Protein AF-A0A9K3GNW5-F1 (afdb_monomer)

Organism: NCBI:txid797122

Foldseek 3Di:
DCVVCVVVLQFPDWDDDPPDIDTDHPDPVSVVVVLVVCLQFFQWDKDKDKDWPDADPVVRDTDIDMDMDTGGDPDDAQDWFFFDPVLCVVFVAHRTWHFHDGTSWTWTAHPPVRDITTHHSVSSCVRPVVD

pLDDT: mean 88.7, std 9.18, range [41.84, 96.44]

Nearest PDB structures (foldseek):
  6lqm-assembly1_3  TM=9.356E-01  e=4.380E-11  Homo sapiens
  6lsr-assembly1_3  TM=9.428E-01  e=2.719E-10  Homo sapiens
  6rzz-assembly1_w  TM=9.338E-01  e=2.148E-10  Saccharomyces cerevisiae
  5h4p-assembly1_w  TM=8.874E-01  e=2.279E-10  Saccharomyces cerevisiae S288C
  5t62-assembly1_V  TM=9.188E-01  e=3.441E-10  Saccharomyces cerevisiae S288C

Structure (mmCIF, N/CA/C/O backbone):
data_AF-A0A9K3GNW5-F1
#
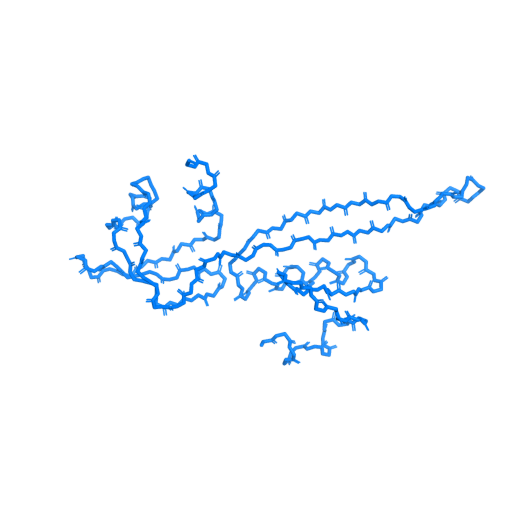_entry.id   AF-A0A9K3GNW5-F1
#
loop_
_atom_site.group_PDB
_atom_sit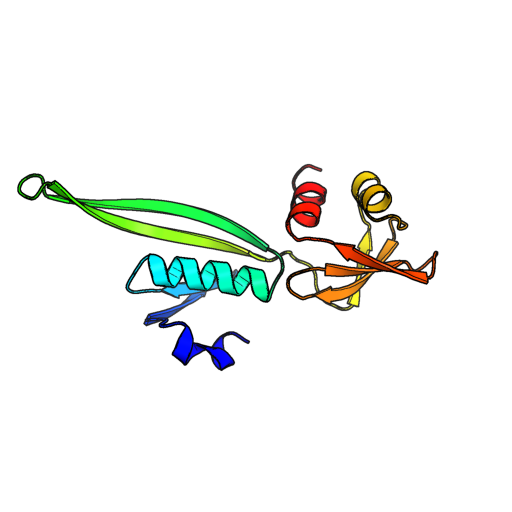e.id
_atom_site.type_symbol
_atom_site.label_atom_id
_atom_site.label_alt_id
_atom_site.label_comp_id
_atom_site.label_asym_id
_atom_site.label_entity_id
_atom_site.label_seq_id
_atom_site.pdbx_PDB_ins_code
_atom_site.Cartn_x
_atom_site.Cartn_y
_atom_site.Cartn_z
_atom_site.occupancy
_atom_site.B_iso_or_equiv
_atom_site.auth_seq_id
_atom_site.auth_comp_id
_atom_site.auth_asym_id
_atom_site.auth_atom_id
_atom_site.pdbx_PDB_model_num
ATOM 1 N N . ILE A 1 1 ? -9.920 -10.227 -0.599 1.00 70.44 1 ILE A N 1
ATOM 2 C CA . ILE A 1 1 ? -8.895 -10.698 0.377 1.00 70.44 1 ILE A CA 1
ATOM 3 C C . ILE A 1 1 ? -9.384 -10.534 1.815 1.00 70.44 1 ILE A C 1
ATOM 5 O O . ILE A 1 1 ? -9.339 -11.502 2.562 1.00 70.44 1 ILE A O 1
ATOM 9 N N . ILE A 1 2 ? -9.902 -9.357 2.177 1.00 75.88 2 ILE A N 1
ATOM 10 C CA . ILE A 1 2 ? -10.377 -9.044 3.535 1.00 75.88 2 ILE A CA 1
ATOM 11 C C . ILE A 1 2 ? -11.559 -9.935 3.956 1.00 75.88 2 ILE A C 1
ATOM 13 O O . ILE A 1 2 ? -11.455 -10.623 4.965 1.00 75.88 2 ILE A O 1
ATOM 17 N N . LEU A 1 3 ? -12.608 -10.047 3.131 1.00 68.00 3 LEU A N 1
ATOM 18 C CA . LEU A 1 3 ? -13.769 -10.917 3.405 1.00 68.00 3 LEU A CA 1
ATOM 19 C C . LEU A 1 3 ? -13.383 -12.397 3.593 1.00 68.00 3 LEU A C 1
ATOM 21 O O . LEU A 1 3 ? -13.875 -13.073 4.489 1.00 68.00 3 LEU A O 1
ATOM 25 N N . LYS A 1 4 ? -12.399 -12.886 2.821 1.00 69.31 4 LYS A N 1
ATOM 26 C CA . LYS A 1 4 ? -11.869 -14.257 2.958 1.00 69.31 4 LYS A CA 1
ATOM 27 C C . LYS A 1 4 ? -11.175 -14.506 4.305 1.00 69.31 4 LYS A C 1
ATOM 29 O O . LYS A 1 4 ? -11.047 -15.656 4.706 1.00 69.31 4 LYS A O 1
ATOM 34 N N . LYS A 1 5 ? -10.705 -13.457 4.990 1.00 68.19 5 LYS A N 1
ATOM 35 C CA . LYS A 1 5 ? -10.048 -13.539 6.306 1.00 68.19 5 LYS A CA 1
ATOM 36 C C . LYS A 1 5 ? -10.885 -12.939 7.441 1.00 68.19 5 LYS A C 1
ATOM 38 O O . LYS A 1 5 ? -10.420 -12.914 8.577 1.00 68.19 5 LYS A O 1
ATOM 43 N N . GLN A 1 6 ? -12.112 -12.497 7.170 1.00 61.91 6 GLN A N 1
ATOM 44 C CA . GLN A 1 6 ? -12.929 -11.671 8.065 1.00 61.91 6 GLN A CA 1
ATOM 45 C C . GLN A 1 6 ? -13.113 -12.266 9.469 1.00 61.91 6 GLN A C 1
ATOM 47 O O . GLN A 1 6 ? -12.946 -11.549 10.453 1.00 61.91 6 GLN A O 1
ATOM 52 N N . ALA A 1 7 ? -13.334 -13.582 9.580 1.00 58.28 7 ALA A N 1
ATOM 53 C CA . ALA A 1 7 ? -13.480 -14.269 10.869 1.00 58.28 7 ALA A CA 1
ATOM 54 C C . ALA A 1 7 ? -12.243 -14.130 11.781 1.00 58.28 7 ALA A C 1
ATOM 56 O O . ALA A 1 7 ? -12.367 -14.046 13.001 1.00 58.28 7 ALA A O 1
ATOM 57 N N . SER A 1 8 ? -11.042 -14.048 11.200 1.00 65.81 8 SER A N 1
ATOM 58 C CA . SER A 1 8 ? -9.795 -13.872 11.958 1.00 65.81 8 SER A CA 1
ATOM 59 C C . SER A 1 8 ? -9.532 -12.422 12.381 1.00 65.81 8 SER A C 1
ATOM 61 O O . SER A 1 8 ? -8.742 -12.186 13.294 1.00 65.81 8 SER A O 1
ATOM 63 N N . LEU A 1 9 ? -10.201 -11.454 11.746 1.00 70.25 9 LEU A N 1
ATOM 64 C CA . LEU A 1 9 ? -9.907 -10.027 11.891 1.00 70.25 9 LEU A CA 1
ATOM 65 C C . LEU A 1 9 ? -10.752 -9.338 12.975 1.00 70.25 9 LEU A C 1
ATOM 67 O O . LEU A 1 9 ? -10.420 -8.223 13.356 1.00 70.25 9 LEU A O 1
ATOM 71 N N . ARG A 1 10 ? -11.785 -10.004 13.523 1.00 81.50 10 ARG A N 1
ATOM 72 C CA . ARG A 1 10 ? -12.629 -9.504 14.638 1.00 81.50 10 ARG A CA 1
ATOM 73 C C . ARG A 1 10 ? -13.196 -8.090 14.409 1.00 81.50 10 ARG A C 1
ATOM 75 O O . ARG A 1 10 ? -13.287 -7.290 15.337 1.00 81.50 10 ARG A O 1
ATOM 82 N N . VAL A 1 11 ? -13.570 -7.797 13.167 1.00 86.56 11 VAL A N 1
ATOM 83 C CA . VAL A 1 11 ? -14.227 -6.542 12.778 1.00 86.56 11 VAL A CA 1
ATOM 84 C C . VAL A 1 11 ? -15.644 -6.520 13.358 1.00 86.56 11 VAL A C 1
ATOM 86 O O . VAL A 1 11 ? -16.382 -7.487 13.181 1.00 86.56 11 VAL A O 1
ATOM 89 N N . GLN A 1 12 ? -16.019 -5.439 14.044 1.00 89.19 12 GLN A N 1
ATOM 90 C CA . GLN A 1 12 ? -17.361 -5.262 14.616 1.00 89.19 12 GLN A CA 1
ATOM 91 C C . GLN A 1 12 ? -18.347 -4.667 13.615 1.00 89.19 12 GLN A C 1
ATOM 93 O O . GLN A 1 12 ? -19.485 -5.118 13.530 1.00 89.19 12 GLN A O 1
ATOM 98 N N . ALA A 1 13 ? -17.903 -3.657 12.873 1.00 89.00 13 ALA A N 1
ATOM 99 C CA . ALA A 1 13 ? -18.699 -2.974 11.868 1.00 89.00 13 ALA A CA 1
ATOM 100 C C . ALA A 1 13 ? -17.81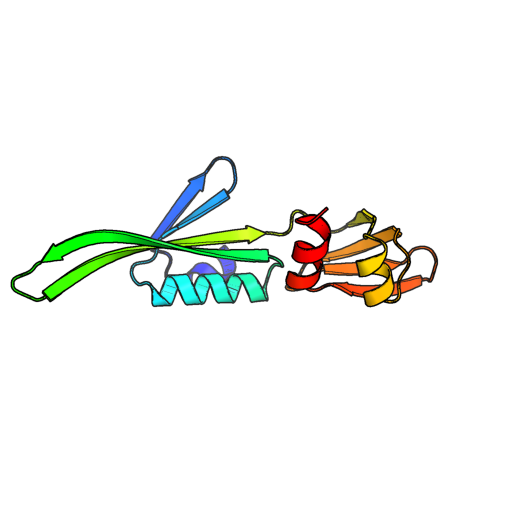1 -2.545 10.698 1.00 89.00 13 ALA A C 1
ATOM 102 O O . ALA A 1 13 ? -16.606 -2.324 10.866 1.00 89.00 13 ALA A O 1
ATOM 103 N N . VAL A 1 14 ? -18.430 -2.452 9.525 1.00 90.75 14 VAL A N 1
ATOM 104 C CA . VAL A 1 14 ? -17.834 -1.941 8.293 1.00 90.75 14 VAL A CA 1
ATOM 105 C C . VAL A 1 14 ? -18.764 -0.859 7.772 1.00 90.75 14 VAL A C 1
ATOM 107 O O . VAL A 1 14 ? -19.961 -1.109 7.643 1.00 90.75 14 VAL A O 1
ATOM 110 N N . GLU A 1 15 ? -18.220 0.317 7.494 1.00 93.00 15 GLU A N 1
ATOM 111 C CA . GLU A 1 15 ? -18.950 1.429 6.886 1.00 93.00 15 GLU A CA 1
ATOM 112 C C . GLU A 1 15 ? -18.237 1.839 5.600 1.00 93.00 15 GLU A C 1
ATOM 114 O O . GLU A 1 15 ? -17.014 1.990 5.584 1.00 93.00 15 GLU A O 1
ATOM 119 N N . GLU A 1 16 ? -18.995 1.979 4.518 1.00 91.44 16 GLU A N 1
ATOM 120 C CA . GLU A 1 16 ? -18.490 2.515 3.256 1.00 91.44 16 GLU A CA 1
ATOM 121 C C . GLU A 1 16 ? -18.522 4.043 3.306 1.00 91.44 16 GLU A C 1
ATOM 123 O O . GLU A 1 16 ? -19.489 4.641 3.774 1.00 91.44 16 GLU A O 1
ATOM 128 N N . GLU A 1 17 ? -17.454 4.663 2.821 1.00 91.81 17 GLU A N 1
ATOM 129 C CA . GLU A 1 17 ? -17.305 6.108 2.677 1.00 91.81 17 GLU A CA 1
ATOM 130 C C . GLU A 1 17 ? -16.995 6.430 1.214 1.00 91.81 17 GLU A C 1
ATOM 132 O O . GLU A 1 17 ? -16.547 5.567 0.458 1.00 91.81 17 GLU A O 1
ATOM 137 N N . ASN A 1 18 ? -17.191 7.685 0.806 1.00 87.19 18 ASN A N 1
ATOM 138 C CA . ASN A 1 18 ? -17.031 8.086 -0.600 1.00 87.19 18 ASN A CA 1
ATOM 139 C C . ASN A 1 18 ? -15.648 7.752 -1.196 1.00 87.19 18 ASN A C 1
ATOM 141 O O . ASN A 1 18 ? -15.555 7.518 -2.396 1.00 87.19 18 ASN A O 1
ATOM 145 N N . ASP A 1 19 ? -14.597 7.728 -0.372 1.00 86.25 19 ASP A N 1
ATOM 146 C CA . ASP A 1 19 ? -13.213 7.467 -0.796 1.00 86.25 19 ASP A CA 1
ATOM 147 C C . ASP A 1 19 ? -12.545 6.357 0.036 1.00 86.25 19 ASP A C 1
ATOM 149 O O . ASP A 1 19 ? -11.343 6.363 0.298 1.00 86.25 19 ASP A O 1
ATOM 153 N N . GLY A 1 20 ? -13.333 5.399 0.533 1.00 88.69 20 GLY A N 1
ATOM 154 C CA . GLY A 1 20 ? -12.759 4.304 1.303 1.00 88.69 20 GLY A CA 1
ATOM 155 C C . GLY A 1 20 ? -13.748 3.485 2.112 1.00 88.69 20 GLY A C 1
ATOM 156 O O . GLY A 1 20 ? -14.949 3.456 1.867 1.00 88.69 20 GLY A O 1
ATOM 157 N N . ILE A 1 21 ? -13.198 2.753 3.079 1.00 92.25 21 ILE A N 1
ATOM 158 C CA . ILE A 1 21 ? -13.952 1.843 3.937 1.00 92.25 21 ILE A CA 1
ATOM 159 C C . ILE A 1 21 ? -13.419 1.964 5.362 1.00 92.25 21 ILE A C 1
ATOM 161 O O . ILE A 1 21 ? -12.224 1.783 5.608 1.00 92.25 21 ILE A O 1
ATOM 165 N N . ASN A 1 22 ? -14.320 2.201 6.309 1.00 92.62 22 ASN A N 1
ATOM 166 C CA . ASN A 1 22 ? -14.021 2.236 7.731 1.00 92.62 22 ASN A CA 1
ATOM 167 C C . ASN A 1 22 ? -14.266 0.865 8.368 1.00 92.62 22 ASN A C 1
ATOM 169 O O . ASN A 1 22 ? -15.327 0.263 8.212 1.00 92.62 22 ASN A O 1
ATOM 173 N N . PHE A 1 23 ? -13.281 0.386 9.131 1.00 93.12 23 PHE A N 1
ATOM 174 C CA . PHE A 1 23 ? -13.372 -0.846 9.916 1.00 93.12 23 PHE A CA 1
ATOM 175 C C . PHE A 1 23 ? -13.330 -0.518 11.407 1.00 93.12 23 PHE A C 1
ATOM 177 O O . PHE A 1 23 ? -12.373 0.091 11.891 1.00 93.12 23 PHE A O 1
ATOM 184 N N . TYR A 1 24 ? -14.338 -0.971 12.148 1.00 92.94 24 TYR A N 1
ATOM 185 C CA . TYR A 1 24 ? -14.444 -0.733 13.585 1.00 92.94 24 TYR A CA 1
ATOM 186 C C . TYR A 1 24 ? -14.046 -1.965 14.395 1.00 92.94 24 TYR A C 1
ATOM 188 O O . TYR A 1 24 ? -14.409 -3.097 14.066 1.00 92.94 24 TYR A O 1
ATOM 196 N N . PHE A 1 25 ? -13.318 -1.732 15.488 1.00 92.81 25 PHE A N 1
ATOM 197 C CA . PHE A 1 25 ? -12.780 -2.771 16.363 1.00 92.81 25 PHE A CA 1
ATOM 198 C C . PHE A 1 25 ? -13.061 -2.445 17.829 1.00 92.81 25 PHE A C 1
ATOM 200 O O . PHE A 1 25 ? -12.986 -1.287 18.237 1.00 92.81 25 PHE A O 1
ATOM 207 N N . ALA A 1 26 ? -13.287 -3.486 18.636 1.00 90.50 26 ALA A N 1
ATOM 208 C CA . ALA A 1 26 ? -13.546 -3.344 20.071 1.00 90.50 26 ALA A CA 1
ATOM 209 C C . ALA A 1 26 ? -12.308 -2.880 20.852 1.00 90.50 26 ALA A C 1
ATOM 211 O O . ALA A 1 26 ? -12.413 -2.235 21.891 1.00 90.50 26 ALA A O 1
ATOM 212 N N . ALA A 1 27 ? -11.125 -3.278 20.378 1.00 89.19 27 ALA A N 1
ATOM 213 C CA . ALA A 1 27 ? -9.866 -3.081 21.074 1.00 89.19 27 ALA A CA 1
ATOM 214 C C . ALA A 1 27 ? -8.782 -2.557 20.129 1.00 89.19 27 ALA A C 1
ATOM 216 O O . ALA A 1 27 ? -8.650 -2.995 18.984 1.00 89.19 27 ALA A O 1
ATOM 217 N N . HIS A 1 28 ? -7.947 -1.660 20.653 1.00 89.25 28 HIS A N 1
ATOM 218 C CA . HIS A 1 28 ? -6.843 -1.034 19.919 1.00 89.25 28 HIS A CA 1
ATOM 219 C C . HIS A 1 28 ? -5.869 -2.054 19.307 1.00 89.25 28 HIS A C 1
ATOM 221 O O . HIS A 1 28 ? -5.454 -1.910 18.158 1.00 89.25 28 HIS A O 1
ATOM 227 N N . ASN A 1 29 ? -5.555 -3.125 20.037 1.00 91.00 29 ASN A N 1
ATOM 228 C CA . ASN A 1 29 ? -4.649 -4.171 19.567 1.00 91.00 29 ASN A CA 1
ATOM 229 C C . ASN A 1 29 ? -5.176 -4.920 18.327 1.00 91.00 29 ASN A C 1
ATOM 231 O O . ASN A 1 29 ? -4.378 -5.422 17.537 1.00 91.00 29 ASN A O 1
ATOM 235 N N . GLN A 1 30 ? -6.497 -5.005 18.141 1.00 91.88 30 GLN A N 1
ATOM 236 C CA . GLN A 1 30 ? -7.115 -5.621 16.966 1.00 91.88 30 GLN A CA 1
ATOM 237 C C . GLN A 1 30 ? -6.955 -4.714 15.749 1.00 91.88 30 GLN A C 1
ATOM 239 O O . GLN A 1 30 ? -6.479 -5.179 14.716 1.00 91.88 30 GLN A O 1
ATOM 244 N N . ALA A 1 31 ? -7.240 -3.419 15.908 1.00 91.94 31 ALA A N 1
ATOM 245 C CA . ALA A 1 31 ? -7.024 -2.425 14.862 1.00 91.94 31 ALA A CA 1
ATOM 246 C C . ALA A 1 31 ? -5.548 -2.383 14.427 1.00 91.94 31 ALA A C 1
ATOM 248 O O . ALA A 1 31 ? -5.252 -2.454 13.240 1.00 91.94 31 ALA A O 1
ATOM 249 N N . GLN A 1 32 ? -4.603 -2.396 15.374 1.00 92.31 32 GLN A N 1
ATOM 250 C CA . GLN A 1 32 ? -3.173 -2.419 15.051 1.00 92.31 32 GLN A CA 1
ATOM 251 C C . GLN A 1 32 ? -2.757 -3.687 14.283 1.00 92.31 32 GLN A C 1
ATOM 253 O O . GLN A 1 32 ? -1.975 -3.610 13.334 1.00 92.31 32 GLN A O 1
ATOM 258 N N . LYS A 1 33 ? -3.283 -4.860 14.661 1.00 91.88 33 LYS A N 1
ATOM 259 C CA . LYS A 1 33 ? -3.049 -6.112 13.920 1.00 91.88 33 LYS A CA 1
ATOM 260 C C . LYS A 1 33 ? -3.637 -6.057 12.514 1.00 91.88 33 LYS A C 1
ATOM 262 O O . LYS A 1 33 ? -3.007 -6.559 11.587 1.00 91.88 33 LYS A O 1
ATOM 267 N N . PHE A 1 34 ? -4.808 -5.445 12.349 1.00 92.44 34 PHE A N 1
ATOM 268 C CA . PHE A 1 34 ? -5.423 -5.241 11.042 1.00 92.44 34 PHE A CA 1
ATOM 269 C C . PHE A 1 34 ? -4.563 -4.332 10.156 1.00 92.44 34 PHE A C 1
ATOM 271 O O . PHE A 1 34 ? -4.233 -4.719 9.039 1.00 92.44 34 PHE A O 1
ATOM 278 N N . THR A 1 35 ? -4.090 -3.197 10.675 1.00 93.56 35 THR A N 1
ATOM 279 C CA . THR A 1 35 ? -3.158 -2.308 9.963 1.00 93.56 35 THR A CA 1
ATOM 280 C C . THR A 1 35 ? -1.871 -3.035 9.567 1.00 93.56 35 THR A C 1
ATOM 282 O O . THR A 1 35 ? -1.401 -2.903 8.439 1.00 93.56 35 THR A O 1
ATOM 285 N N . HIS A 1 36 ? -1.308 -3.856 10.460 1.00 91.88 36 HIS A N 1
ATOM 286 C CA . HIS A 1 36 ? -0.140 -4.673 10.130 1.00 91.88 36 HIS A CA 1
ATOM 287 C C . HIS A 1 36 ? -0.447 -5.694 9.028 1.00 91.88 36 HIS A C 1
ATOM 289 O O . HIS A 1 36 ? 0.347 -5.861 8.108 1.00 91.88 36 HIS A O 1
ATOM 295 N N . PHE A 1 37 ? -1.614 -6.339 9.077 1.00 91.38 37 PHE A N 1
ATOM 296 C CA . PHE A 1 37 ? -2.064 -7.235 8.019 1.00 91.38 37 PHE A CA 1
ATOM 297 C C . PHE A 1 37 ? -2.176 -6.517 6.667 1.00 91.38 37 PHE A C 1
ATOM 299 O O . PHE A 1 37 ? -1.721 -7.082 5.672 1.00 91.38 37 PHE A O 1
ATOM 306 N N . LEU A 1 38 ? -2.694 -5.285 6.615 1.00 91.94 38 LEU A N 1
ATOM 307 C CA . LEU A 1 38 ? -2.761 -4.502 5.374 1.00 91.94 38 LEU A CA 1
ATOM 308 C C . LEU A 1 38 ? -1.377 -4.326 4.734 1.00 91.94 38 LEU A C 1
ATOM 310 O O . LEU A 1 38 ? -1.221 -4.642 3.557 1.00 91.94 38 LEU A O 1
ATOM 314 N N . HIS A 1 39 ? -0.349 -3.995 5.522 1.00 91.38 39 HIS A N 1
ATOM 315 C CA . HIS A 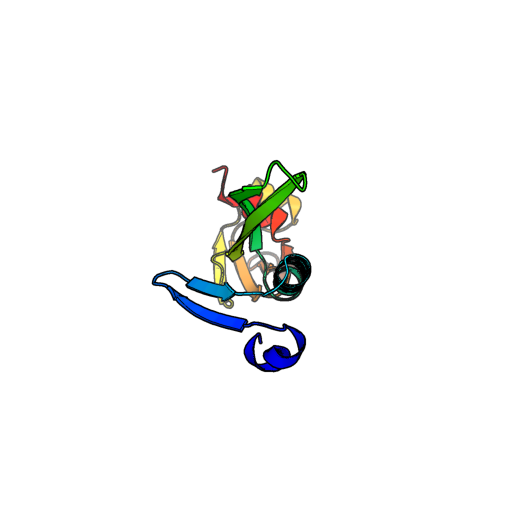1 39 ? 1.044 -3.919 5.042 1.00 91.38 39 HIS A CA 1
ATOM 316 C C . HIS A 1 39 ? 1.586 -5.231 4.454 1.00 91.38 39 HIS A C 1
ATOM 318 O O . HIS A 1 39 ? 2.538 -5.212 3.676 1.00 91.38 39 HIS A O 1
ATOM 324 N N . THR A 1 40 ? 1.008 -6.385 4.803 1.00 90.44 40 THR A N 1
ATOM 325 C CA . THR A 1 40 ? 1.413 -7.679 4.223 1.00 90.44 40 THR A CA 1
ATOM 326 C C . THR A 1 40 ? 0.750 -7.984 2.882 1.00 90.44 40 THR A C 1
ATOM 328 O O . THR A 1 40 ? 1.216 -8.871 2.166 1.00 90.44 40 THR A O 1
ATOM 331 N N . VAL A 1 41 ? -0.334 -7.284 2.531 1.00 90.69 41 VAL A N 1
ATOM 332 C CA . VAL A 1 41 ? -1.146 -7.598 1.344 1.00 90.69 41 VAL A CA 1
ATOM 333 C C . VAL A 1 41 ? -1.159 -6.490 0.300 1.00 90.69 41 VAL A C 1
ATOM 335 O O . VAL A 1 41 ? -1.261 -6.811 -0.882 1.00 90.69 41 VAL A O 1
ATOM 338 N N . VAL A 1 42 ? -1.033 -5.228 0.710 1.00 91.88 42 VAL A N 1
ATOM 339 C CA . VAL A 1 42 ? -1.041 -4.059 -0.176 1.00 91.88 42 VAL A CA 1
ATOM 340 C C . VAL A 1 42 ? 0.081 -3.089 0.202 1.00 91.88 42 VAL A C 1
ATOM 342 O O . VAL A 1 42 ? 0.487 -3.056 1.367 1.00 91.88 42 VAL A O 1
ATOM 345 N N . PRO A 1 43 ? 0.614 -2.307 -0.752 1.00 92.62 43 PRO A N 1
ATOM 346 C CA . PRO A 1 43 ? 1.585 -1.275 -0.455 1.00 92.62 43 PRO A CA 1
ATOM 347 C C . PRO A 1 43 ? 0.840 -0.009 -0.031 1.00 92.62 43 PRO A C 1
ATOM 349 O O . PRO A 1 43 ? -0.042 0.480 -0.736 1.00 92.62 43 PRO A O 1
ATOM 352 N N . GLY A 1 44 ? 1.211 0.535 1.116 1.00 92.25 44 GLY A N 1
ATOM 353 C CA . GLY A 1 44 ? 0.633 1.773 1.614 1.00 92.25 44 GLY A CA 1
ATOM 354 C C . GLY A 1 44 ? 1.380 2.325 2.813 1.00 92.25 44 GLY A C 1
ATOM 355 O O . GLY A 1 44 ? 2.381 1.756 3.272 1.00 92.25 44 GLY A O 1
ATOM 356 N N . THR A 1 45 ? 0.898 3.449 3.310 1.00 92.00 45 THR A N 1
ATOM 357 C CA . THR A 1 45 ? 1.357 4.093 4.540 1.00 92.00 45 THR A CA 1
ATOM 358 C C . THR A 1 45 ? 0.208 4.128 5.536 1.00 92.00 45 THR A C 1
ATOM 360 O O . THR A 1 45 ? -0.941 3.836 5.210 1.00 92.00 45 THR A O 1
ATOM 363 N N . HIS A 1 46 ? 0.527 4.396 6.799 1.00 94.25 46 HIS A N 1
ATOM 364 C CA . HIS A 1 46 ? -0.515 4.577 7.796 1.00 94.25 46 HIS A CA 1
ATOM 365 C C . HIS A 1 46 ? -0.162 5.697 8.758 1.00 94.25 46 HIS A C 1
ATOM 367 O O . HIS A 1 46 ? 1.002 5.860 9.127 1.00 94.25 46 HIS A O 1
ATOM 373 N N . GLU A 1 47 ? -1.190 6.406 9.199 1.00 94.25 47 GLU A N 1
ATOM 374 C CA . GLU A 1 47 ? -1.127 7.410 10.248 1.00 94.25 47 GLU A CA 1
ATOM 375 C C . GLU A 1 47 ? -2.014 6.979 11.421 1.00 94.25 47 GLU A C 1
ATOM 377 O O . GLU A 1 47 ? -3.021 6.282 11.255 1.00 94.25 47 GLU A O 1
ATOM 382 N N . LYS A 1 48 ? -1.626 7.368 12.636 1.00 94.69 48 LYS A N 1
ATOM 383 C CA . LYS A 1 48 ? -2.382 7.102 13.859 1.00 94.69 48 LYS A CA 1
ATOM 384 C C . LYS A 1 48 ? -2.773 8.420 14.515 1.00 94.69 48 LYS A C 1
ATOM 386 O O . LYS A 1 48 ? -1.915 9.238 14.820 1.00 94.69 48 LYS A O 1
ATOM 391 N N . SER A 1 49 ? -4.051 8.544 14.849 1.00 93.94 49 SER A N 1
ATOM 392 C CA . SER A 1 49 ? -4.608 9.636 15.643 1.00 93.94 49 SER A CA 1
ATOM 393 C C . SER A 1 49 ? -5.299 9.087 16.892 1.00 93.94 49 SER A C 1
ATOM 395 O O . SER A 1 49 ? -5.786 7.952 16.917 1.00 93.94 49 SER A O 1
ATOM 397 N N . SER A 1 50 ? -5.331 9.876 17.963 1.00 93.12 50 SER A N 1
ATOM 398 C CA . SER A 1 50 ? -6.060 9.541 19.184 1.00 93.12 50 SER A CA 1
ATOM 399 C C . SER A 1 50 ? -6.809 10.750 19.716 1.00 93.12 50 SER A C 1
ATOM 401 O O . SER A 1 50 ? -6.242 11.835 19.817 1.00 93.12 50 SER A O 1
ATOM 403 N N . LYS A 1 51 ? -8.062 10.541 20.114 1.00 91.50 51 LYS A N 1
ATOM 404 C CA . LYS A 1 51 ? -8.935 11.553 20.701 1.00 91.50 51 LYS A CA 1
ATOM 405 C C . LYS A 1 51 ? -9.374 11.110 22.092 1.00 91.50 51 LYS A C 1
ATOM 407 O O . LYS A 1 51 ? -9.938 10.025 22.247 1.00 91.50 51 LYS A O 1
ATOM 412 N N . LEU A 1 52 ? -9.133 11.953 23.094 1.00 91.19 52 LEU A N 1
ATOM 413 C CA . LEU A 1 52 ? -9.683 11.764 24.434 1.00 91.19 52 LEU A CA 1
ATOM 414 C C . LEU A 1 52 ? -11.201 11.981 24.376 1.00 91.19 52 LEU A C 1
ATOM 416 O O . LEU A 1 52 ? -11.662 13.026 23.922 1.00 91.19 52 LEU A O 1
ATOM 420 N N . ILE A 1 53 ? -11.964 10.975 24.790 1.00 91.69 53 ILE A N 1
ATOM 421 C CA . ILE A 1 53 ? -13.429 11.015 24.829 1.00 91.69 53 ILE A CA 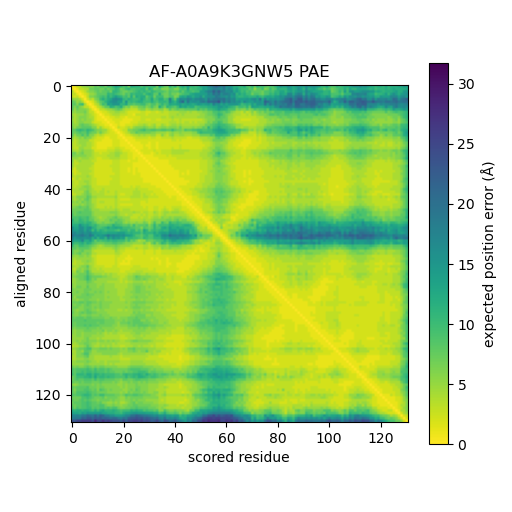1
ATOM 422 C C . ILE A 1 53 ? -13.898 11.465 26.206 1.00 91.69 53 ILE A C 1
ATOM 424 O O . ILE A 1 53 ? -14.739 12.350 26.314 1.00 91.69 53 ILE A O 1
ATOM 428 N N . SER A 1 54 ? -13.338 10.872 27.257 1.00 88.88 54 SER A N 1
ATOM 429 C CA . SER A 1 54 ? -13.652 11.239 28.633 1.00 88.88 54 SER A CA 1
ATOM 430 C C . SER A 1 54 ? -12.503 10.880 29.565 1.00 88.88 54 SER A C 1
ATOM 432 O O . SER A 1 54 ? -11.718 9.976 29.278 1.00 88.88 54 SER A O 1
ATOM 434 N N . HIS A 1 55 ? -12.432 11.555 30.705 1.00 89.38 55 HIS A N 1
ATOM 435 C CA . HIS A 1 55 ? -11.499 11.256 31.784 1.00 89.38 55 HIS A CA 1
ATOM 436 C C . HIS A 1 55 ? -12.274 11.193 33.101 1.00 89.38 55 HIS A C 1
ATOM 438 O O . HIS A 1 55 ? -13.158 12.015 33.331 1.00 89.38 55 HIS A O 1
ATOM 444 N N . ASN A 1 56 ? -11.980 10.197 33.932 1.00 85.50 56 ASN A N 1
ATOM 445 C CA . ASN A 1 56 ? -12.525 10.074 35.276 1.00 85.50 56 ASN A CA 1
ATOM 446 C C . ASN A 1 56 ? -11.384 10.275 36.276 1.00 85.50 56 ASN A C 1
ATOM 448 O O . ASN A 1 56 ? -10.539 9.397 36.452 1.00 85.50 56 ASN A O 1
ATOM 452 N N . GLU A 1 57 ? -11.386 11.438 36.924 1.00 84.69 57 GLU A N 1
ATOM 453 C CA . GLU A 1 57 ? -10.357 11.861 37.878 1.00 84.69 57 GLU A CA 1
ATOM 454 C C . GLU A 1 57 ? -10.324 10.991 39.140 1.00 84.69 57 GLU A C 1
ATOM 456 O O . GLU A 1 57 ? -9.265 10.820 39.736 1.00 84.69 57 GLU A O 1
ATOM 461 N N . ARG A 1 58 ? -11.461 10.399 39.535 1.00 86.31 58 ARG A N 1
ATOM 462 C CA . ARG A 1 58 ? -11.554 9.581 40.757 1.00 86.31 58 ARG A CA 1
ATOM 463 C C . ARG A 1 58 ? -10.798 8.263 40.630 1.00 86.31 58 ARG A C 1
ATOM 465 O O . ARG A 1 58 ? -10.172 7.829 41.587 1.00 86.31 58 ARG A O 1
ATOM 472 N N . ASP A 1 59 ? -10.834 7.676 39.436 1.00 82.19 59 ASP A N 1
ATOM 473 C CA . ASP A 1 59 ? -10.187 6.395 39.136 1.00 82.19 59 ASP A CA 1
ATOM 474 C C . ASP A 1 59 ? -8.913 6.567 38.289 1.00 82.19 59 ASP A C 1
ATOM 476 O O . ASP A 1 59 ? -8.319 5.581 37.858 1.00 82.19 59 ASP A O 1
ATOM 480 N N . ALA A 1 60 ? -8.513 7.813 37.999 1.00 83.31 60 ALA A N 1
ATOM 481 C CA . ALA A 1 60 ? -7.419 8.155 37.086 1.00 83.31 60 ALA A CA 1
ATOM 482 C C . ALA A 1 60 ? -7.499 7.427 35.723 1.00 83.31 60 ALA A C 1
ATOM 484 O O . ALA A 1 60 ? -6.482 7.118 35.099 1.00 83.31 60 ALA A O 1
ATOM 485 N N . THR A 1 61 ? -8.715 7.157 35.232 1.00 85.88 61 THR A N 1
ATOM 486 C CA . THR A 1 61 ? -8.947 6.437 33.968 1.00 85.88 61 THR A CA 1
ATOM 487 C C . THR A 1 61 ? -9.295 7.399 32.835 1.00 85.88 61 THR A C 1
ATOM 489 O O . THR A 1 61 ? -9.928 8.434 33.035 1.00 85.88 61 THR A O 1
ATOM 492 N N . ALA A 1 62 ? -8.880 7.076 31.610 1.00 85.06 62 ALA A N 1
ATOM 493 C CA . ALA A 1 62 ? -9.172 7.865 30.417 1.00 85.06 62 ALA A CA 1
ATOM 494 C C . ALA A 1 62 ? -9.721 6.967 29.303 1.00 85.06 62 ALA A C 1
ATOM 496 O O . ALA A 1 62 ? -9.130 5.940 28.973 1.00 85.06 62 ALA A O 1
ATOM 497 N N . ASN A 1 63 ? -10.827 7.384 28.691 1.00 86.88 63 ASN A N 1
ATOM 498 C CA . ASN A 1 63 ? -11.401 6.741 27.516 1.00 86.88 63 ASN A CA 1
ATOM 499 C C . ASN A 1 63 ? -10.866 7.429 26.264 1.00 86.88 63 ASN A C 1
ATOM 501 O O . ASN A 1 63 ? -11.143 8.605 26.025 1.00 86.88 63 ASN A O 1
ATOM 505 N N . ILE A 1 64 ? -10.109 6.694 25.454 1.00 89.31 64 ILE A N 1
ATOM 506 C CA . ILE A 1 64 ? -9.438 7.220 24.264 1.00 89.31 64 ILE A CA 1
ATOM 507 C C . ILE A 1 64 ? -9.954 6.479 23.033 1.00 89.31 64 ILE A C 1
ATOM 509 O O . ILE A 1 64 ? -9.834 5.258 22.940 1.00 89.31 64 ILE A O 1
ATOM 513 N N . LYS A 1 65 ? -10.478 7.222 22.054 1.00 91.50 65 LYS A N 1
ATOM 514 C CA . LYS A 1 65 ? -10.779 6.694 20.719 1.00 91.50 65 LYS A CA 1
ATOM 515 C C . LYS A 1 65 ? -9.527 6.817 19.861 1.00 91.50 65 LYS A C 1
ATOM 517 O O . LYS A 1 65 ? -8.991 7.913 19.715 1.00 91.50 65 LYS A O 1
ATOM 522 N N . MET A 1 66 ? -9.058 5.707 19.302 1.00 93.19 66 MET A N 1
ATOM 523 C CA . MET A 1 66 ? -7.928 5.700 18.373 1.00 93.19 66 MET A CA 1
ATOM 524 C C . MET A 1 66 ? -8.413 5.455 16.950 1.00 93.19 66 MET A C 1
ATOM 526 O O . MET A 1 66 ? -9.256 4.591 16.723 1.00 93.19 66 MET A O 1
ATOM 530 N N . THR A 1 67 ? -7.831 6.192 16.012 1.00 94.44 67 THR A N 1
ATOM 531 C CA . THR A 1 67 ? -8.091 6.078 14.581 1.00 94.44 67 THR A CA 1
ATOM 532 C C . THR A 1 67 ? -6.787 5.729 13.881 1.00 94.44 67 THR A C 1
ATOM 534 O O . THR A 1 67 ? -5.752 6.343 14.144 1.00 94.44 67 THR A O 1
ATOM 537 N N . PHE A 1 68 ? -6.843 4.742 12.992 1.00 95.19 68 PHE A N 1
ATOM 538 C CA . PHE A 1 68 ? -5.755 4.408 12.084 1.00 95.19 68 PHE A CA 1
ATOM 539 C C . PHE A 1 68 ? -6.225 4.690 10.667 1.00 95.19 68 PHE A C 1
ATOM 541 O O . PHE A 1 68 ? -7.223 4.117 10.238 1.00 95.19 68 PHE A O 1
ATOM 548 N N . VAL A 1 69 ? -5.511 5.558 9.964 1.00 94.31 69 VAL A N 1
ATOM 549 C CA . VAL A 1 69 ? -5.757 5.845 8.552 1.00 94.31 69 VAL A CA 1
ATOM 550 C C . VAL A 1 69 ? -4.726 5.063 7.760 1.00 94.31 69 VAL A C 1
ATOM 552 O O . VAL A 1 69 ? -3.539 5.168 8.055 1.00 94.31 69 VAL A O 1
ATOM 555 N N . TYR A 1 70 ? -5.170 4.241 6.814 1.00 94.25 70 TYR A N 1
ATOM 556 C CA . TYR A 1 70 ? -4.287 3.504 5.916 1.00 94.25 70 TYR A CA 1
ATOM 557 C C . TYR A 1 70 ? -4.490 4.020 4.498 1.00 94.25 70 TYR A C 1
ATOM 559 O O . TYR A 1 70 ? -5.579 3.880 3.949 1.00 94.25 70 TYR A O 1
ATOM 567 N N . GLU A 1 71 ? -3.443 4.589 3.916 1.00 92.06 71 GLU A N 1
ATOM 568 C CA . GLU A 1 71 ? -3.461 5.118 2.558 1.00 92.06 71 GLU A CA 1
ATOM 569 C C . GLU A 1 71 ? -2.779 4.113 1.628 1.00 92.06 71 GLU A C 1
ATOM 571 O O . GLU A 1 71 ? -1.610 3.760 1.812 1.00 92.06 71 GLU A O 1
ATOM 576 N N . ILE A 1 72 ? -3.529 3.601 0.652 1.00 91.19 72 ILE A N 1
ATOM 577 C CA . ILE A 1 72 ? -3.018 2.649 -0.338 1.00 91.19 72 ILE A CA 1
ATOM 578 C C . ILE A 1 72 ? -2.311 3.437 -1.440 1.00 91.19 72 ILE A C 1
ATOM 580 O O . ILE A 1 72 ? -2.807 4.468 -1.883 1.00 91.19 72 ILE A O 1
ATOM 584 N N . ALA A 1 73 ? -1.170 2.939 -1.917 1.00 90.88 73 ALA A N 1
ATOM 585 C CA . ALA A 1 73 ? -0.516 3.516 -3.086 1.00 90.88 73 ALA A CA 1
ATOM 586 C C . ALA A 1 73 ? -1.478 3.501 -4.298 1.00 90.88 73 ALA A C 1
ATOM 588 O O . ALA A 1 73 ? -1.965 2.418 -4.640 1.00 90.88 73 ALA A O 1
ATOM 589 N N . PRO A 1 74 ? -1.737 4.641 -4.970 1.00 89.88 74 PRO A N 1
ATOM 590 C CA . PRO A 1 74 ? -2.662 4.729 -6.103 1.00 89.88 74 PRO A CA 1
ATOM 591 C C . PRO A 1 74 ? -2.025 4.175 -7.388 1.00 89.88 74 PRO A C 1
ATOM 593 O O . PRO A 1 74 ? -1.833 4.888 -8.369 1.00 89.88 74 PRO A O 1
ATOM 596 N N . ILE A 1 75 ? -1.639 2.898 -7.362 1.00 90.19 75 ILE A N 1
ATOM 597 C CA . ILE A 1 75 ? -1.070 2.161 -8.489 1.00 90.19 75 ILE A CA 1
ATOM 598 C C . ILE A 1 75 ? -1.803 0.836 -8.642 1.00 90.19 75 ILE A C 1
ATOM 600 O O . ILE A 1 75 ? -1.971 0.075 -7.684 1.00 90.19 75 ILE A O 1
ATOM 604 N N . CYS A 1 76 ? -2.152 0.531 -9.883 1.00 91.31 76 CYS A N 1
ATOM 605 C CA . CYS A 1 76 ? -2.776 -0.706 -10.288 1.00 91.31 76 CYS A CA 1
ATOM 606 C C . CYS A 1 76 ? -1.807 -1.602 -11.059 1.00 91.31 76 CYS A C 1
ATOM 608 O O . CYS A 1 76 ? -0.721 -1.224 -11.498 1.00 91.31 76 CYS A O 1
ATOM 610 N N . ARG A 1 77 ? -2.219 -2.859 -11.200 1.00 94.12 77 ARG A N 1
ATOM 611 C CA . ARG A 1 77 ? -1.588 -3.780 -12.137 1.00 94.12 77 ARG A CA 1
ATOM 612 C C . ARG A 1 77 ? -1.842 -3.291 -13.569 1.00 94.12 77 ARG A C 1
ATOM 614 O O . ARG A 1 77 ? -2.939 -2.836 -13.862 1.00 94.12 77 ARG A O 1
ATOM 621 N N . ASP A 1 78 ? -0.848 -3.486 -14.429 1.00 93.88 78 ASP A N 1
ATOM 622 C CA . ASP A 1 78 ? -0.821 -3.138 -15.852 1.00 93.88 78 ASP A CA 1
ATOM 623 C C . ASP A 1 78 ? -0.741 -1.620 -16.130 1.00 93.88 78 ASP A C 1
ATOM 625 O O . ASP A 1 78 ? -0.811 -1.196 -17.283 1.00 93.88 78 ASP A O 1
ATOM 629 N N . ASP A 1 79 ? -0.488 -0.807 -15.096 1.00 93.62 79 ASP A N 1
ATOM 630 C CA . ASP A 1 79 ? -0.200 0.620 -15.243 1.00 93.62 79 ASP A CA 1
ATOM 631 C C . ASP A 1 79 ? 1.197 0.853 -15.831 1.00 93.62 79 ASP A C 1
ATOM 633 O O . ASP A 1 79 ? 2.191 0.247 -15.412 1.00 93.62 79 ASP A O 1
ATOM 637 N N . LEU A 1 80 ? 1.285 1.798 -16.767 1.00 94.00 80 LEU A N 1
ATOM 638 C CA . LEU A 1 80 ? 2.549 2.339 -17.252 1.00 94.00 80 LEU A CA 1
ATOM 639 C C . LEU A 1 80 ? 2.956 3.524 -16.371 1.00 94.00 80 LEU A C 1
ATOM 641 O O . LEU A 1 80 ? 2.277 4.549 -16.351 1.00 94.00 80 LEU A O 1
ATOM 645 N N . VAL A 1 81 ? 4.073 3.395 -15.657 1.00 92.44 81 VAL A N 1
ATOM 646 C CA . VAL A 1 81 ? 4.539 4.400 -14.698 1.00 92.44 81 VAL A CA 1
ATOM 647 C C . VAL A 1 81 ? 5.850 5.036 -15.139 1.00 92.44 81 VAL A C 1
ATOM 649 O O . VAL A 1 81 ? 6.735 4.382 -15.695 1.00 92.44 81 VAL A O 1
ATOM 652 N N . ILE A 1 82 ? 5.982 6.328 -14.841 1.00 92.75 82 ILE A N 1
ATOM 653 C CA . ILE A 1 82 ? 7.238 7.066 -14.964 1.00 92.75 82 ILE A CA 1
ATOM 654 C C . ILE A 1 82 ? 7.795 7.266 -13.554 1.00 92.75 82 ILE A C 1
AT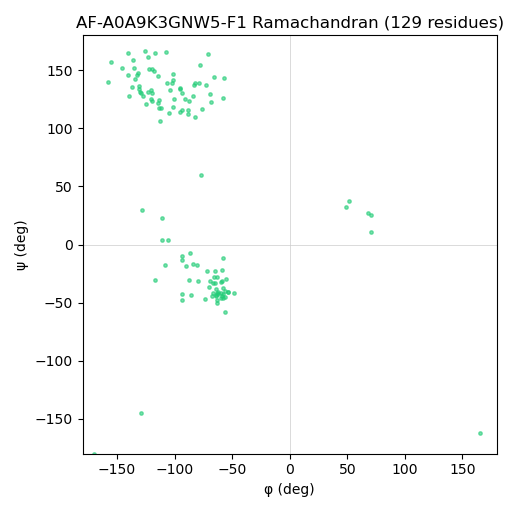OM 656 O O . ILE A 1 82 ? 7.210 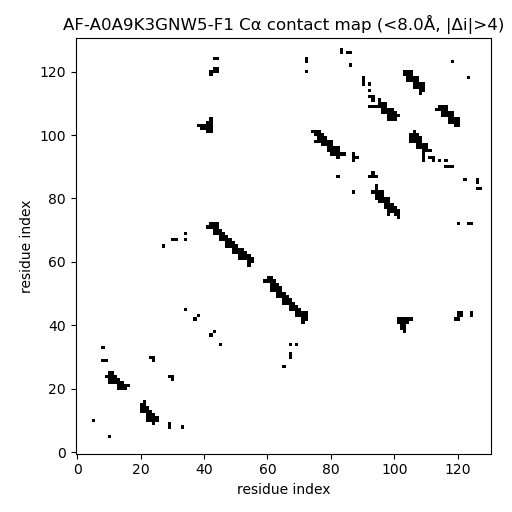7.958 -12.717 1.00 92.75 82 ILE A O 1
ATOM 660 N N . LEU A 1 83 ? 8.921 6.619 -13.276 1.00 92.12 83 LEU A N 1
ATOM 661 C CA . LEU A 1 83 ? 9.652 6.745 -12.026 1.00 92.12 83 LEU A CA 1
ATOM 662 C C . LEU A 1 83 ? 10.473 8.039 -12.020 1.00 92.12 83 LEU A C 1
ATOM 664 O O . LEU A 1 83 ? 11.150 8.327 -13.009 1.00 92.12 83 LEU A O 1
ATOM 668 N N . PRO A 1 84 ? 10.525 8.776 -10.899 1.00 93.06 84 PRO A N 1
ATOM 669 C CA . PRO A 1 84 ? 11.484 9.858 -10.732 1.00 93.06 84 PRO A CA 1
ATOM 670 C C . PRO A 1 84 ? 12.924 9.361 -10.911 1.00 93.06 84 PRO A C 1
ATOM 672 O O . PRO A 1 84 ? 13.281 8.282 -10.432 1.00 93.06 84 PRO A O 1
ATOM 675 N N . ILE A 1 85 ? 13.790 10.183 -11.514 1.00 92.81 85 ILE A N 1
ATOM 676 C CA . ILE A 1 85 ? 15.195 9.840 -11.822 1.00 92.81 85 ILE A CA 1
ATOM 677 C C . ILE A 1 85 ? 15.932 9.237 -10.615 1.00 92.81 85 ILE A C 1
ATOM 679 O O . ILE A 1 85 ? 16.686 8.275 -10.759 1.00 92.81 85 ILE A O 1
ATOM 683 N N . LYS A 1 86 ? 15.727 9.794 -9.413 1.00 91.94 86 LYS A N 1
ATOM 684 C CA . LYS A 1 86 ? 16.371 9.307 -8.181 1.00 91.94 86 LYS A CA 1
ATOM 685 C C . LYS A 1 86 ? 15.928 7.883 -7.830 1.00 91.94 86 LYS A C 1
ATOM 687 O O . LYS A 1 86 ? 16.776 7.051 -7.519 1.00 91.94 86 LYS A O 1
ATOM 692 N N . ALA A 1 87 ? 14.628 7.604 -7.921 1.00 92.75 87 ALA A N 1
ATOM 693 C CA . ALA A 1 87 ? 14.060 6.290 -7.637 1.00 92.75 87 ALA A CA 1
ATOM 694 C C . ALA A 1 87 ? 14.498 5.256 -8.683 1.00 92.75 87 ALA A C 1
ATOM 696 O O . ALA A 1 87 ? 14.951 4.175 -8.319 1.00 92.75 87 ALA A O 1
ATOM 697 N N . ALA A 1 88 ? 14.453 5.622 -9.968 1.00 93.25 88 ALA A N 1
ATOM 698 C CA . ALA A 1 88 ? 14.891 4.772 -11.074 1.00 93.25 88 ALA A CA 1
ATOM 699 C C . ALA A 1 88 ? 16.365 4.348 -10.917 1.00 93.25 88 ALA A C 1
ATOM 701 O O . ALA A 1 88 ? 16.686 3.162 -10.968 1.00 93.25 88 ALA A O 1
ATOM 702 N N . ARG A 1 89 ? 17.254 5.301 -10.591 1.00 93.31 89 ARG A N 1
ATOM 703 C CA . ARG A 1 89 ? 18.674 5.022 -10.305 1.00 93.31 89 ARG A CA 1
ATOM 704 C C . ARG A 1 89 ? 18.866 4.110 -9.097 1.00 93.31 89 ARG A C 1
ATOM 706 O O . ARG A 1 89 ? 19.694 3.211 -9.157 1.00 93.31 89 ARG A O 1
ATOM 713 N N . GLN A 1 90 ? 18.114 4.331 -8.017 1.00 93.81 90 GLN A N 1
ATOM 714 C CA . GLN A 1 90 ? 18.188 3.482 -6.826 1.00 93.81 90 GLN A CA 1
ATOM 715 C C . GLN A 1 90 ? 17.725 2.045 -7.110 1.00 93.81 90 GLN A C 1
ATOM 717 O O . GLN A 1 90 ? 18.256 1.107 -6.521 1.00 93.81 90 GLN A O 1
ATOM 722 N N . LEU A 1 91 ? 16.756 1.876 -8.011 1.00 93.12 91 LEU A N 1
ATOM 723 C CA . LEU A 1 91 ? 16.221 0.579 -8.428 1.00 93.12 91 LEU A CA 1
ATOM 724 C C . LEU A 1 91 ? 17.008 -0.077 -9.574 1.00 93.12 91 LEU A C 1
ATOM 726 O O . LEU A 1 91 ? 16.721 -1.225 -9.906 1.00 93.12 91 LEU A O 1
ATOM 730 N N . GLY A 1 92 ? 17.982 0.624 -10.165 1.00 94.00 92 GLY A N 1
ATOM 731 C CA . GLY A 1 92 ? 18.785 0.126 -11.284 1.00 94.00 92 GLY A CA 1
ATOM 732 C C . GLY A 1 92 ? 18.004 -0.041 -12.591 1.00 94.00 92 GLY A C 1
ATOM 733 O O . GLY A 1 92 ? 18.369 -0.887 -13.401 1.00 94.00 92 GLY A O 1
ATOM 734 N N . VAL A 1 93 ? 16.934 0.735 -12.787 1.00 95.12 93 VAL A N 1
ATOM 735 C CA . VAL A 1 93 ? 16.054 0.667 -13.967 1.00 95.12 93 VAL A CA 1
ATOM 736 C C . VAL A 1 93 ? 15.912 2.028 -14.645 1.00 95.12 93 VAL A C 1
ATOM 738 O O . VAL A 1 93 ? 16.260 3.072 -14.085 1.00 95.12 93 VAL A O 1
ATOM 741 N N . ASN A 1 94 ? 15.378 2.025 -15.861 1.00 94.56 94 ASN A N 1
ATOM 742 C CA . ASN A 1 94 ? 14.936 3.224 -16.555 1.00 94.56 94 ASN A CA 1
ATOM 743 C C . ASN A 1 94 ? 13.661 3.798 -15.922 1.00 94.56 94 ASN A C 1
ATOM 745 O O . ASN A 1 94 ? 12.953 3.146 -15.157 1.00 94.56 94 ASN A O 1
ATOM 749 N N . GLN A 1 95 ? 13.354 5.053 -16.250 1.00 93.62 95 GLN A N 1
ATOM 750 C CA . GLN A 1 95 ? 12.186 5.733 -15.683 1.00 93.62 95 GLN A CA 1
ATOM 751 C C . GLN A 1 95 ? 10.865 5.108 -16.139 1.00 93.62 95 GLN A C 1
ATOM 753 O O . GLN A 1 95 ? 9.911 5.108 -15.374 1.00 93.62 95 GLN A O 1
ATOM 758 N N . LEU A 1 96 ? 10.795 4.577 -17.361 1.00 94.69 96 LEU A N 1
ATOM 759 C CA . LEU A 1 96 ? 9.568 4.002 -17.898 1.00 94.69 96 LEU A CA 1
ATOM 760 C C . LEU A 1 96 ? 9.462 2.521 -17.524 1.00 94.69 96 LEU A C 1
ATOM 762 O O . LEU A 1 96 ? 10.233 1.700 -18.021 1.00 94.69 96 LEU A O 1
ATOM 766 N N . CYS A 1 97 ? 8.500 2.188 -16.669 1.00 95.25 97 CYS A N 1
ATOM 767 C CA . CYS A 1 97 ? 8.275 0.827 -16.192 1.00 95.25 97 CYS A CA 1
ATOM 768 C C . CYS A 1 97 ? 6.796 0.436 -16.288 1.00 95.25 97 CYS A C 1
ATOM 770 O O . CYS A 1 97 ? 5.913 1.264 -16.085 1.00 95.25 97 CYS A O 1
ATOM 772 N N . LEU A 1 98 ? 6.526 -0.844 -16.540 1.00 96.19 98 LEU A N 1
ATOM 773 C CA . LEU A 1 98 ? 5.192 -1.442 -16.455 1.00 96.19 98 LEU A CA 1
ATOM 774 C C . LEU A 1 98 ? 4.994 -2.091 -15.080 1.00 96.19 98 LEU A C 1
ATOM 776 O O . LEU A 1 98 ? 5.866 -2.825 -14.613 1.00 96.19 98 LEU A O 1
ATOM 780 N N . VAL A 1 99 ? 3.845 -1.874 -14.443 1.00 96.06 99 VAL A N 1
ATOM 781 C CA . VAL A 1 99 ? 3.493 -2.528 -13.177 1.00 96.06 99 VAL A CA 1
ATOM 782 C C . VAL A 1 99 ? 2.929 -3.916 -13.453 1.00 96.06 99 VAL A C 1
ATOM 784 O O . VAL A 1 99 ? 1.811 -4.068 -13.925 1.00 96.06 99 VAL A O 1
ATOM 787 N N . LEU A 1 100 ? 3.672 -4.965 -13.112 1.00 96.12 100 LEU A N 1
ATOM 788 C CA . LEU A 1 100 ? 3.241 -6.343 -13.374 1.00 96.12 100 LEU A CA 1
ATOM 789 C C . LEU A 1 100 ? 2.380 -6.932 -12.260 1.00 96.12 100 LEU A C 1
ATOM 791 O O . LEU A 1 100 ? 1.550 -7.816 -12.487 1.00 96.12 100 LEU A O 1
ATOM 795 N N . ARG A 1 101 ? 2.623 -6.498 -11.023 1.00 94.12 101 ARG A N 1
ATOM 796 C CA . ARG A 1 101 ? 1.942 -7.021 -9.841 1.00 94.12 101 ARG A CA 1
ATOM 797 C C . ARG A 1 101 ? 2.006 -6.017 -8.704 1.00 94.12 101 ARG A C 1
ATOM 799 O O . ARG A 1 101 ? 3.060 -5.461 -8.415 1.00 94.12 101 ARG A O 1
ATOM 806 N N . VAL A 1 102 ? 0.897 -5.903 -7.986 1.00 93.62 102 VAL A N 1
ATOM 807 C CA . VAL A 1 102 ? 0.808 -5.165 -6.726 1.00 93.62 102 VAL A CA 1
ATOM 808 C C . VAL A 1 102 ? 0.575 -6.172 -5.596 1.00 93.62 102 VAL A C 1
ATOM 810 O O . VAL A 1 102 ? -0.401 -6.923 -5.605 1.00 93.62 102 VAL A O 1
ATOM 813 N N . SER A 1 103 ? 1.519 -6.255 -4.659 1.00 90.69 103 SER A N 1
ATOM 814 C CA . SER A 1 103 ? 1.410 -7.007 -3.397 1.00 90.69 103 SER A CA 1
ATOM 815 C C . SER A 1 103 ? 1.801 -6.091 -2.234 1.00 90.69 103 SER A C 1
ATOM 817 O O . SER A 1 103 ? 1.602 -4.890 -2.318 1.00 90.69 103 SER A O 1
ATOM 819 N N . ASN A 1 104 ? 2.444 -6.591 -1.177 1.00 89.56 104 ASN A N 1
ATOM 820 C CA . ASN A 1 104 ? 3.171 -5.738 -0.221 1.00 89.56 104 ASN A CA 1
ATOM 821 C C . ASN A 1 104 ? 4.283 -4.863 -0.858 1.00 89.56 104 ASN A C 1
ATOM 823 O O . ASN A 1 104 ? 4.844 -3.991 -0.194 1.00 89.56 104 ASN A O 1
ATOM 827 N N . GLN A 1 105 ? 4.638 -5.121 -2.119 1.00 93.12 105 GLN A N 1
ATOM 828 C CA . GLN A 1 105 ? 5.571 -4.349 -2.936 1.00 93.12 105 GLN A CA 1
ATOM 829 C C . GLN A 1 105 ? 4.993 -4.175 -4.345 1.00 93.12 105 GLN A C 1
ATOM 831 O O . GLN A 1 105 ? 4.133 -4.950 -4.775 1.00 93.12 105 GLN A O 1
ATOM 836 N N . ILE A 1 106 ? 5.481 -3.161 -5.056 1.00 94.56 106 ILE A N 1
ATOM 837 C CA . ILE A 1 106 ? 5.108 -2.868 -6.441 1.00 94.56 106 ILE A CA 1
ATOM 838 C C . ILE A 1 106 ? 6.159 -3.510 -7.345 1.00 94.56 106 ILE A C 1
ATOM 840 O O . ILE A 1 106 ? 7.324 -3.115 -7.315 1.00 94.56 106 ILE A O 1
ATOM 844 N N . HIS A 1 107 ? 5.762 -4.514 -8.122 1.00 95.75 107 HIS A N 1
ATOM 845 C CA . HIS A 1 107 ? 6.649 -5.227 -9.040 1.00 95.75 107 HIS A CA 1
ATOM 846 C C . HIS A 1 107 ? 6.604 -4.560 -10.405 1.00 95.75 107 HIS A C 1
ATOM 848 O O . HIS A 1 107 ? 5.531 -4.402 -10.991 1.00 95.75 107 HIS A O 1
ATOM 854 N N . LEU A 1 108 ? 7.775 -4.189 -10.899 1.00 96.12 108 LEU A N 1
ATOM 855 C CA . LEU A 1 108 ? 7.966 -3.386 -12.093 1.00 96.12 108 LEU A CA 1
ATOM 856 C C . LEU A 1 108 ? 8.774 -4.146 -13.138 1.00 96.12 108 LEU A C 1
ATOM 858 O O . LEU A 1 108 ? 9.640 -4.959 -12.809 1.00 96.12 108 LEU A O 1
ATOM 862 N N . TYR A 1 109 ? 8.508 -3.819 -14.395 1.00 96.44 109 TYR A N 1
ATOM 863 C CA . TYR A 1 109 ? 9.256 -4.287 -15.547 1.00 96.44 109 TYR A CA 1
ATOM 864 C C . TYR A 1 109 ? 9.746 -3.108 -16.377 1.00 96.44 109 TYR A C 1
ATOM 866 O O . TYR A 1 109 ? 8.948 -2.298 -16.848 1.00 96.44 109 TYR A O 1
ATOM 874 N N . ASP A 1 110 ? 11.059 -3.021 -16.544 1.00 95.62 110 ASP A N 1
ATOM 875 C CA . ASP A 1 110 ? 11.703 -2.034 -17.400 1.00 95.62 110 ASP A CA 1
ATOM 876 C C . ASP A 1 110 ? 11.547 -2.444 -18.868 1.00 95.62 110 ASP A C 1
ATOM 878 O O . ASP A 1 110 ? 12.075 -3.471 -19.297 1.00 95.62 110 ASP A O 1
ATOM 882 N N . LEU A 1 111 ? 10.840 -1.621 -19.644 1.00 90.06 111 LEU A N 1
ATOM 883 C CA . LEU A 1 111 ? 10.541 -1.901 -21.050 1.00 90.06 111 LEU A CA 1
ATOM 884 C C . LEU A 1 111 ? 11.763 -1.781 -21.973 1.00 90.06 111 LEU A C 1
ATOM 886 O O . LEU A 1 111 ? 11.755 -2.360 -23.056 1.00 90.06 111 LEU A O 1
ATOM 890 N N . ALA A 1 112 ? 12.794 -1.032 -21.577 1.00 92.06 112 ALA A N 1
ATOM 891 C CA . ALA A 1 112 ? 13.987 -0.811 -22.391 1.00 92.06 112 ALA A CA 1
ATOM 892 C C . ALA A 1 112 ? 15.100 -1.814 -22.063 1.00 92.06 112 ALA A C 1
ATOM 894 O O . ALA A 1 112 ? 15.747 -2.335 -22.968 1.00 92.06 112 ALA A O 1
ATOM 895 N N . ALA A 1 113 ? 15.320 -2.092 -20.775 1.00 91.31 113 ALA A N 1
ATOM 896 C CA . ALA A 1 113 ? 16.359 -3.023 -20.329 1.00 91.31 113 ALA A CA 1
ATOM 897 C C . ALA A 1 113 ? 15.872 -4.480 -20.221 1.00 91.31 113 ALA A C 1
ATOM 899 O O . ALA A 1 113 ? 16.693 -5.393 -20.162 1.00 91.31 113 ALA A O 1
ATOM 900 N N . GLY A 1 114 ? 14.556 -4.710 -20.164 1.00 92.38 114 GLY A N 1
ATOM 901 C CA . GLY A 1 114 ? 13.973 -6.039 -19.968 1.00 92.38 114 GLY A CA 1
ATOM 902 C C . GLY A 1 114 ? 14.185 -6.607 -18.559 1.00 92.38 114 GLY A C 1
ATOM 903 O O . GLY A 1 114 ? 14.224 -7.825 -18.383 1.00 92.38 114 GLY A O 1
ATOM 904 N N . VAL A 1 115 ? 14.358 -5.739 -17.559 1.00 93.75 115 VAL A N 1
ATOM 905 C CA . VAL A 1 115 ? 14.703 -6.104 -16.176 1.00 93.75 115 VAL A CA 1
ATOM 906 C C . VAL A 1 115 ? 13.473 -6.049 -15.272 1.00 93.75 115 VAL A C 1
ATOM 908 O O . VAL A 1 115 ? 12.646 -5.145 -15.376 1.00 93.75 115 VAL A O 1
ATOM 911 N N . TYR A 1 116 ? 13.383 -7.000 -14.341 1.00 94.69 116 TYR A N 1
ATOM 912 C CA . TYR A 1 116 ? 12.375 -7.019 -13.283 1.00 94.69 116 TYR A CA 1
ATOM 913 C C . TYR A 1 116 ? 12.937 -6.402 -12.003 1.00 94.69 116 TYR A C 1
ATOM 915 O O . TYR A 1 116 ? 14.032 -6.758 -11.568 1.00 94.69 116 TYR A O 1
ATOM 923 N N . THR A 1 117 ? 12.172 -5.518 -11.370 1.00 95.25 117 THR A N 1
ATOM 924 C CA . THR A 1 117 ? 12.531 -4.934 -10.072 1.00 95.25 117 THR A CA 1
ATOM 925 C C . THR A 1 117 ? 11.306 -4.812 -9.169 1.00 95.25 117 THR A C 1
ATOM 927 O O . THR A 1 117 ? 10.169 -4.926 -9.625 1.00 95.25 117 THR A O 1
ATOM 930 N N . ALA A 1 118 ? 11.523 -4.592 -7.875 1.00 93.75 118 ALA A N 1
ATOM 931 C CA . ALA A 1 118 ? 10.451 -4.392 -6.910 1.00 93.75 118 ALA A CA 1
ATOM 932 C C . ALA A 1 118 ? 10.700 -3.131 -6.084 1.00 93.75 118 ALA A C 1
ATOM 934 O O . ALA A 1 118 ? 11.774 -2.928 -5.517 1.00 93.75 118 ALA A O 1
ATOM 935 N N . MET A 1 119 ? 9.676 -2.290 -5.989 1.00 92.12 119 MET A N 1
ATOM 936 C CA . MET A 1 119 ? 9.686 -1.065 -5.205 1.00 92.12 119 MET A CA 1
ATOM 937 C C . MET A 1 119 ? 8.881 -1.249 -3.917 1.00 92.12 119 MET A C 1
ATOM 939 O O . MET A 1 119 ? 7.759 -1.760 -3.911 1.00 92.12 119 MET A O 1
ATOM 943 N N . THR A 1 120 ? 9.461 -0.812 -2.799 1.00 91.31 120 THR A N 1
ATOM 944 C CA . THR A 1 120 ? 8.783 -0.812 -1.497 1.00 91.31 120 THR A CA 1
ATOM 945 C C . THR A 1 120 ? 7.800 0.350 -1.384 1.00 91.31 120 THR A C 1
ATOM 947 O O . THR A 1 120 ? 8.015 1.405 -1.982 1.00 91.31 120 THR A O 1
ATOM 950 N N . SER A 1 121 ? 6.769 0.195 -0.547 1.00 85.56 121 SER A N 1
ATOM 951 C CA . SER A 1 121 ? 5.826 1.282 -0.237 1.00 85.56 121 SER A CA 1
ATOM 952 C C . SER A 1 121 ? 6.536 2.556 0.252 1.00 85.56 121 SER A C 1
ATOM 954 O O . SER A 1 121 ? 6.223 3.660 -0.183 1.00 85.56 121 SER A O 1
ATOM 956 N N . LEU A 1 122 ? 7.570 2.409 1.092 1.00 85.38 122 LEU A N 1
ATOM 957 C CA . LEU A 1 122 ? 8.338 3.546 1.605 1.00 85.38 122 LEU A CA 1
ATOM 958 C C . LEU A 1 122 ? 9.076 4.303 0.494 1.00 85.38 122 LEU A C 1
ATOM 960 O O . LEU A 1 122 ? 9.094 5.533 0.503 1.00 85.38 122 LEU A O 1
ATOM 964 N N . LEU A 1 123 ? 9.706 3.580 -0.438 1.00 87.75 123 LEU A N 1
ATOM 965 C CA . LEU A 1 123 ? 10.395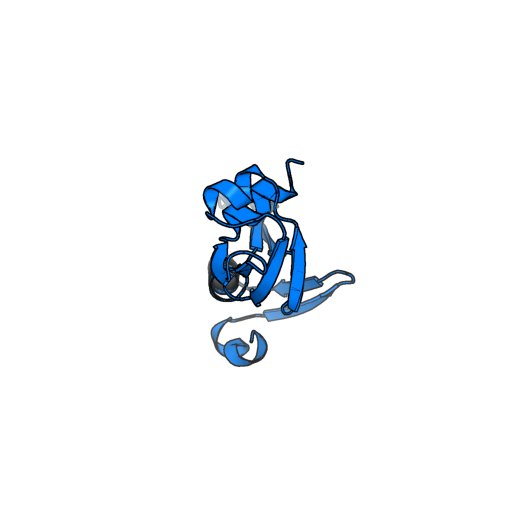 4.200 -1.568 1.00 87.75 123 LEU A CA 1
ATOM 966 C C . LEU A 1 123 ? 9.397 4.883 -2.505 1.00 87.75 123 LEU A C 1
ATOM 968 O O . LEU A 1 123 ? 9.654 6.008 -2.927 1.00 87.75 123 LEU A O 1
ATOM 972 N N . TYR A 1 124 ? 8.256 4.243 -2.770 1.00 87.88 124 TYR A N 1
ATOM 973 C CA . TYR A 1 124 ? 7.173 4.835 -3.547 1.00 87.88 124 TYR A CA 1
ATOM 974 C C . TYR A 1 124 ? 6.717 6.156 -2.921 1.00 87.88 124 TYR A C 1
ATOM 976 O O . TYR A 1 124 ? 6.863 7.212 -3.531 1.00 87.88 124 TYR A O 1
ATOM 984 N N . HIS A 1 125 ? 6.281 6.134 -1.662 1.00 84.19 125 HIS A N 1
ATOM 985 C CA . HIS A 1 125 ? 5.723 7.319 -1.020 1.00 84.19 125 HIS A CA 1
ATOM 986 C C . HIS A 1 125 ? 6.743 8.468 -0.980 1.00 84.19 125 HIS A C 1
ATOM 988 O O . HIS A 1 125 ? 6.433 9.568 -1.425 1.00 84.19 125 HIS A O 1
ATOM 994 N N . LYS A 1 126 ? 8.003 8.202 -0.597 1.00 84.12 126 LYS A N 1
ATOM 995 C CA . LYS A 1 126 ? 9.080 9.214 -0.612 1.00 84.12 126 LYS A CA 1
ATOM 996 C C . LYS A 1 126 ? 9.343 9.824 -1.990 1.00 84.12 126 LYS A C 1
ATOM 998 O O . LYS A 1 126 ? 9.780 10.967 -2.065 1.00 84.12 126 LYS A O 1
ATOM 1003 N N . SER A 1 127 ? 9.139 9.061 -3.058 1.00 81.56 127 SER A N 1
ATOM 1004 C CA . SER A 1 127 ? 9.427 9.517 -4.418 1.00 81.56 127 SER A CA 1
ATOM 1005 C C . SER A 1 127 ? 8.318 10.410 -4.979 1.00 81.56 127 SER A C 1
ATOM 1007 O O . SER A 1 127 ? 8.623 11.315 -5.748 1.00 81.56 127 SER A O 1
ATOM 1009 N N . TYR A 1 128 ? 7.061 10.185 -4.580 1.00 73.94 128 TYR A N 1
ATOM 1010 C CA . TYR A 1 128 ? 5.890 10.848 -5.170 1.00 73.94 128 TYR A CA 1
ATOM 1011 C C . TYR A 1 128 ? 5.219 11.905 -4.274 1.00 73.94 128 TYR A C 1
ATOM 1013 O O . TYR A 1 128 ? 4.499 12.740 -4.803 1.00 73.94 128 TYR A O 1
ATOM 1021 N N . THR A 1 129 ? 5.467 11.930 -2.957 1.00 59.62 129 THR A N 1
ATOM 1022 C CA . THR A 1 129 ? 4.888 12.960 -2.052 1.00 59.62 129 THR A CA 1
ATOM 1023 C C . THR A 1 129 ? 5.779 14.180 -1.807 1.00 59.62 129 THR A C 1
ATOM 1025 O O . THR A 1 129 ? 5.293 15.190 -1.311 1.00 59.62 129 THR A O 1
ATOM 1028 N N . TYR A 1 130 ? 7.065 14.126 -2.171 1.00 51.53 130 TYR A N 1
ATOM 1029 C CA . TYR A 1 130 ? 8.009 15.249 -2.020 1.00 51.53 130 TYR A CA 1
ATOM 1030 C C . TYR A 1 130 ? 8.453 15.860 -3.362 1.00 51.53 130 TYR A C 1
ATOM 1032 O O . TYR A 1 130 ? 9.544 16.431 -3.435 1.00 51.53 130 TYR A O 1
ATOM 1040 N N . SER A 1 131 ? 7.656 15.688 -4.423 1.00 41.84 131 SER A N 1
ATOM 1041 C CA . SER A 1 131 ? 7.886 16.336 -5.726 1.00 41.84 131 SER A CA 1
ATOM 1042 C C . SER A 1 131 ? 7.103 17.636 -5.845 1.00 41.84 131 SER A C 1
ATOM 1044 O O . SER A 1 131 ? 5.956 17.664 -5.352 1.00 41.84 131 SER A O 1
#

InterPro domains:
  IPR007064 Nmd3, N-terminal [PF04981] (2-72)
  IPR039768 Ribosomal export protein Nmd3 [PTHR12746] (2-112)
  IPR048899 60S ribosomal export protein NMD3, SH3 domain [PF21193] (75-110)

Radius of gyration: 19.09 Å; Cα contacts (8 Å, |Δi|>4): 214; chains: 1; bounding box: 38×31×63 Å

Solvent-accessible surface area (backbone atoms only — not comparable to full-atom values): 7838 Å² total; per-residue (Å²): 114,64,78,84,44,40,87,83,57,61,64,75,48,76,46,83,49,101,89,50,72,49,78,40,56,94,45,71,70,48,48,54,51,50,56,54,50,43,53,66,55,39,30,48,52,75,51,78,49,76,42,82,74,48,73,43,81,91,77,74,43,71,46,68,52,73,47,76,49,74,48,66,57,98,71,58,64,75,38,80,42,78,45,54,70,70,58,14,60,75,65,74,45,61,38,54,27,38,24,74,41,72,32,41,34,43,29,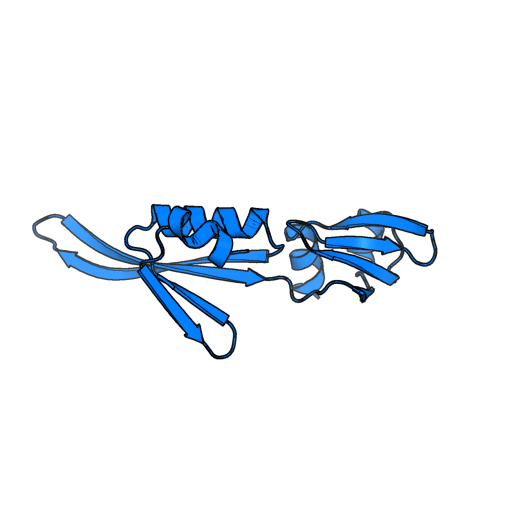34,33,21,78,85,79,72,44,79,46,74,44,46,32,69,59,50,50,63,61,67,73,77,110

Mean predicted aligned error: 5.93 Å

Sequence (131 aa):
IILKKQASLRVQAVEEENDGINFYFAAHNQAQKFTHFLHTVVPGTHEKSSKLISHNERDATANIKMTFVYEIAPICRDDLVILPIKAARQLGVNQLCLVLRVSNQIHLYDLAAGVYTAMTSLLYHKSYTYS

Secondary structure (DSSP, 8-state):
-HHHHHHHHT--EEEEETTEEEEE-SSHHHHHHHHHHHHHHS-EEEEEEEEEEEEETTTTEEEEEEEEEEEEPS--TT-EEE--HHHHHHHTS-SEEEEEEESSEEEEEETTT--EEEEEHHHHHHHHS--